Protein AF-A0A0A7E9S2-F1 (afdb_monomer_lite)

Radius of gyration: 18.05 Å; chains: 1; bounding box: 45×29×49 Å

Foldseek 3Di:
DLVVLVVVLLVVLVVVLVVVVVVVPPPDPDPVSVVVSVVVSCCQLVVLLVLLQVLLVVLLVVLQVPLPPQVCNLVSLVVSLVVQLVVSVVVVHRSSNSSVNNVVSNVVSCVVRHDPVSVVVNVVVVVVVVVVVVVVVVVVVD

Organism: NCBI:txid1137050

Secondary structure (DSSP, 8-state):
-HHHHHHHHHHHHHHHHHHHHHHT-TT---HHHHHHHHHHHHHHHHHHHHHHHHHHHHHHHHHHHTTT-TTTHHHHHHHHHHHHHHHHHHTTS-HHHHHHHHHHHHHHHHHHHS-HHHHHHHHHHHHHHHHHHHHHHHHHH-

Structure (mmCIF, N/CA/C/O backbone):
data_AF-A0A0A7E9S2-F1
#
_entry.id   AF-A0A0A7E9S2-F1
#
loop_
_atom_site.group_PDB
_atom_site.id
_atom_site.type_symbol
_atom_site.label_atom_id
_atom_site.label_alt_id
_atom_site.label_comp_id
_atom_site.label_asym_id
_atom_site.label_entity_id
_atom_site.label_seq_id
_atom_site.pdbx_PDB_ins_code
_atom_site.Cartn_x
_atom_site.Cartn_y
_atom_site.Cartn_z
_atom_site.occupancy
_atom_site.B_iso_or_equiv
_atom_site.auth_seq_id
_atom_site.auth_comp_id
_atom_site.auth_asym_id
_atom_site.auth_atom_id
_atom_site.pdbx_PDB_model_num
ATOM 1 N N . PHE A 1 1 ? -8.501 15.866 -1.627 1.00 57.19 1 PHE A N 1
ATOM 2 C CA . PHE A 1 1 ? -7.709 14.867 -0.878 1.00 57.19 1 PHE A CA 1
ATOM 3 C C . PHE A 1 1 ? -7.423 13.597 -1.675 1.00 57.19 1 PHE A C 1
ATOM 5 O O . PHE A 1 1 ? -6.299 13.131 -1.600 1.00 57.19 1 PHE A O 1
ATOM 12 N N . GLY A 1 2 ? -8.368 13.048 -2.455 1.00 66.94 2 GLY A N 1
ATOM 13 C CA . GLY A 1 2 ? -8.106 11.830 -3.245 1.00 66.94 2 GLY A CA 1
ATOM 14 C C . GLY A 1 2 ? -7.087 11.991 -4.384 1.00 66.94 2 GLY A C 1
ATOM 15 O O . GLY A 1 2 ? -6.310 11.078 -4.622 1.00 66.94 2 GLY A O 1
ATOM 16 N N . GLU A 1 3 ? -7.052 13.151 -5.047 1.00 76.62 3 GLU A N 1
ATOM 17 C CA . GLU A 1 3 ? -6.152 13.409 -6.184 1.00 76.62 3 GLU A CA 1
ATOM 18 C C . GLU A 1 3 ? -4.665 13.357 -5.801 1.00 76.62 3 GLU A C 1
ATOM 20 O O . GLU A 1 3 ? -3.912 12.626 -6.433 1.00 76.62 3 GLU A O 1
ATOM 25 N N . CYS A 1 4 ? -4.254 14.056 -4.734 1.00 79.62 4 CYS A N 1
ATOM 26 C CA . CYS A 1 4 ? -2.867 14.035 -4.252 1.00 79.62 4 CYS A CA 1
ATOM 27 C C . CYS A 1 4 ? -2.412 12.615 -3.888 1.00 79.62 4 CYS A C 1
ATOM 29 O O . CYS A 1 4 ? -1.353 12.177 -4.317 1.00 79.62 4 CYS A O 1
ATOM 31 N N . LEU A 1 5 ? -3.253 11.865 -3.167 1.00 79.19 5 LEU A N 1
ATOM 32 C CA . LEU A 1 5 ? -2.932 10.495 -2.767 1.00 79.19 5 LEU A CA 1
ATOM 33 C C . LEU A 1 5 ? -2.804 9.560 -3.983 1.00 79.19 5 LEU A C 1
ATOM 35 O O . LEU A 1 5 ? -1.921 8.708 -4.031 1.00 79.19 5 LEU A O 1
ATOM 39 N N . PHE A 1 6 ? -3.673 9.727 -4.984 1.00 80.12 6 PHE A N 1
ATOM 40 C CA . PHE A 1 6 ? -3.588 8.974 -6.233 1.00 80.12 6 PHE A CA 1
ATOM 41 C C . PHE A 1 6 ? -2.322 9.330 -7.025 1.00 80.12 6 PHE A C 1
ATOM 43 O O . PHE A 1 6 ? -1.652 8.436 -7.539 1.00 80.12 6 PHE A O 1
ATOM 50 N N . ASN A 1 7 ? -1.969 10.616 -7.081 1.00 88.12 7 ASN A N 1
ATOM 51 C CA . ASN A 1 7 ? -0.752 11.094 -7.728 1.00 88.12 7 ASN A CA 1
ATOM 52 C C . ASN A 1 7 ? 0.514 10.498 -7.094 1.00 88.12 7 ASN A C 1
ATOM 54 O O . ASN A 1 7 ? 1.407 10.061 -7.819 1.00 88.12 7 ASN A O 1
ATOM 58 N N . ASP A 1 8 ? 0.573 10.410 -5.765 1.00 86.62 8 ASP A N 1
ATOM 59 C CA . ASP A 1 8 ? 1.703 9.790 -5.065 1.00 86.62 8 ASP A CA 1
ATOM 60 C C . ASP A 1 8 ? 1.833 8.307 -5.438 1.00 86.62 8 ASP A C 1
ATOM 62 O O . ASP A 1 8 ? 2.916 7.837 -5.794 1.00 86.62 8 ASP A O 1
ATOM 66 N N . GLY A 1 9 ? 0.710 7.580 -5.467 1.00 82.12 9 GLY A N 1
ATOM 67 C CA . GLY A 1 9 ? 0.683 6.182 -5.900 1.00 82.12 9 GLY A CA 1
ATOM 68 C C . GLY A 1 9 ? 1.156 5.988 -7.344 1.00 82.12 9 GLY A C 1
ATOM 69 O O . GLY A 1 9 ? 1.924 5.068 -7.623 1.00 82.12 9 GLY A O 1
ATOM 70 N N . VAL A 1 10 ? 0.742 6.865 -8.262 1.00 86.38 10 VAL A N 1
ATOM 71 C CA . VAL A 1 10 ? 1.161 6.828 -9.673 1.00 86.38 10 VAL A CA 1
ATOM 72 C C . VAL A 1 10 ? 2.643 7.175 -9.839 1.00 86.38 10 VAL A C 1
ATOM 74 O O . VAL A 1 10 ? 3.339 6.527 -10.622 1.00 86.38 10 VAL A O 1
ATOM 77 N N . THR A 1 11 ? 3.143 8.150 -9.080 1.00 87.75 11 THR A N 1
ATOM 78 C CA . THR A 1 11 ? 4.544 8.589 -9.141 1.00 87.75 11 THR A CA 1
ATOM 79 C C . THR A 1 11 ? 5.496 7.464 -8.743 1.00 87.75 11 THR A C 1
ATOM 81 O O . THR A 1 11 ? 6.505 7.259 -9.415 1.00 87.75 11 THR A O 1
ATOM 84 N N . VAL A 1 12 ? 5.156 6.668 -7.723 1.00 84.12 12 VAL A N 1
ATOM 85 C CA . VAL A 1 12 ? 5.989 5.517 -7.336 1.00 84.12 12 VAL A CA 1
ATOM 86 C C . VAL A 1 12 ? 5.984 4.417 -8.403 1.00 84.12 12 VAL A C 1
ATOM 88 O O . VAL A 1 12 ? 7.022 3.815 -8.670 1.00 84.12 12 VAL A O 1
ATOM 91 N N . VAL A 1 13 ? 4.855 4.173 -9.077 1.00 85.31 13 VAL A N 1
ATOM 92 C CA . VAL A 1 13 ? 4.823 3.224 -10.209 1.00 85.31 13 VAL A CA 1
ATOM 93 C C . VAL A 1 13 ? 5.724 3.705 -11.340 1.00 85.31 13 VAL A C 1
ATOM 95 O O . VAL A 1 13 ? 6.480 2.916 -11.901 1.00 85.31 13 VAL A O 1
ATOM 98 N N . LEU A 1 14 ? 5.672 5.000 -11.653 1.00 85.81 14 LEU A N 1
ATOM 99 C CA . LEU A 1 14 ? 6.514 5.593 -12.682 1.00 85.81 14 LEU A CA 1
ATOM 100 C C . LEU A 1 14 ? 8.003 5.509 -12.310 1.00 85.81 14 LEU A C 1
ATOM 102 O O . LEU A 1 14 ? 8.824 5.175 -13.161 1.00 85.81 14 LEU A O 1
ATOM 106 N N . PHE A 1 15 ? 8.339 5.738 -11.037 1.00 86.12 15 PHE A N 1
ATOM 107 C CA . PHE A 1 15 ? 9.693 5.571 -10.515 1.00 86.12 15 PHE A CA 1
ATOM 108 C C . PHE A 1 15 ? 10.206 4.140 -10.716 1.00 86.12 15 PHE A C 1
ATOM 110 O O . PHE A 1 15 ? 11.275 3.964 -11.290 1.00 86.12 15 PHE A O 1
ATOM 117 N N . ASN A 1 16 ? 9.420 3.122 -10.353 1.00 81.75 16 ASN A N 1
ATOM 118 C CA . ASN A 1 16 ? 9.807 1.718 -10.542 1.00 81.75 16 ASN A CA 1
ATOM 119 C C . ASN A 1 16 ? 10.004 1.355 -12.024 1.00 81.75 16 ASN A C 1
ATOM 121 O O . ASN A 1 16 ? 10.893 0.579 -12.367 1.00 81.75 16 ASN A O 1
ATOM 125 N N . VAL A 1 17 ? 9.192 1.926 -12.921 1.00 82.38 17 VAL A N 1
ATOM 126 C CA . VAL A 1 17 ? 9.351 1.741 -14.373 1.00 82.38 17 VAL A CA 1
ATOM 127 C C . VAL A 1 17 ? 10.648 2.386 -14.869 1.00 82.38 17 VAL A C 1
ATOM 129 O O . VAL A 1 17 ? 11.367 1.775 -15.659 1.00 82.38 17 VAL A O 1
ATOM 132 N N . PHE A 1 18 ? 10.983 3.592 -14.401 1.00 82.56 18 PHE A N 1
ATOM 133 C CA . PHE A 1 18 ? 12.249 4.240 -14.747 1.00 82.56 18 PHE A CA 1
ATOM 134 C C . PHE A 1 18 ? 13.466 3.523 -14.165 1.00 82.56 18 PHE A C 1
ATOM 136 O O . PHE A 1 18 ? 14.461 3.378 -14.869 1.00 82.56 18 PHE A O 1
ATOM 143 N N . ASP A 1 19 ? 13.385 3.025 -12.936 1.00 81.75 19 ASP A N 1
ATOM 144 C CA . ASP A 1 19 ? 14.455 2.240 -12.318 1.00 81.75 19 ASP A CA 1
ATOM 145 C C . ASP A 1 19 ? 14.726 0.942 -13.100 1.00 81.75 19 ASP A C 1
ATOM 147 O O . ASP A 1 19 ? 15.876 0.599 -13.399 1.00 81.75 19 ASP A O 1
ATOM 151 N N . ALA A 1 20 ? 13.662 0.280 -13.570 1.00 77.75 20 ALA A N 1
ATOM 152 C CA . ALA A 1 20 ? 13.779 -0.857 -14.478 1.00 77.75 20 ALA A CA 1
ATOM 153 C C . ALA A 1 20 ? 14.451 -0.467 -15.808 1.00 77.75 20 ALA A C 1
ATOM 155 O O . ALA A 1 20 ? 15.319 -1.192 -16.291 1.00 77.75 20 ALA A O 1
ATOM 156 N N . PHE A 1 21 ? 14.112 0.692 -16.386 1.00 78.31 21 PHE A N 1
ATOM 157 C CA . PHE A 1 21 ? 14.767 1.188 -17.601 1.00 78.31 21 PHE A CA 1
ATOM 158 C C . PHE A 1 21 ? 16.255 1.496 -17.405 1.00 78.31 21 PHE A C 1
ATOM 160 O O . PHE A 1 21 ? 17.063 1.161 -18.271 1.00 78.31 21 PHE A O 1
ATOM 167 N N . VAL A 1 22 ? 16.630 2.104 -16.278 1.00 79.44 22 VAL A N 1
ATOM 168 C CA . VAL A 1 22 ? 18.033 2.385 -15.937 1.00 79.44 22 VAL A CA 1
ATOM 169 C C . VAL A 1 22 ? 18.813 1.080 -15.761 1.00 79.44 22 VAL A C 1
ATOM 171 O O . VAL A 1 22 ? 19.924 0.954 -16.280 1.00 79.44 22 VAL A O 1
ATOM 174 N N . SER A 1 23 ? 18.202 0.082 -15.119 1.00 74.06 23 SER A N 1
ATOM 175 C CA . SER A 1 23 ? 18.788 -1.247 -14.909 1.00 74.06 23 SER A CA 1
ATOM 176 C C . SER A 1 23 ? 19.043 -2.023 -16.209 1.00 74.06 23 SER A C 1
ATOM 178 O O . SER A 1 23 ? 19.954 -2.847 -16.257 1.00 74.06 23 SER A O 1
ATOM 180 N N . LEU A 1 24 ? 18.285 -1.755 -17.282 1.00 70.19 24 LEU A N 1
ATOM 181 C CA . LEU A 1 24 ? 18.496 -2.382 -18.594 1.00 70.19 24 LEU A CA 1
ATOM 182 C C . LEU A 1 24 ? 19.756 -1.878 -19.332 1.00 70.19 24 LEU A C 1
ATOM 184 O O . LEU A 1 24 ? 20.222 -2.551 -20.250 1.00 70.19 24 LEU A O 1
ATOM 188 N N . GLY A 1 25 ? 20.337 -0.741 -18.929 1.00 62.28 25 GLY A N 1
ATOM 189 C CA . GLY A 1 25 ? 21.552 -0.177 -19.526 1.00 62.28 25 GLY A CA 1
ATOM 190 C C . GLY A 1 25 ? 21.301 0.568 -20.848 1.00 62.28 25 GLY A C 1
ATOM 191 O O . GLY A 1 25 ? 20.769 0.030 -21.816 1.00 62.28 25 GLY A O 1
ATOM 192 N N . GLY A 1 26 ? 21.739 1.830 -20.919 1.00 58.78 26 GLY A N 1
ATOM 193 C CA . GLY A 1 26 ? 21.423 2.783 -22.000 1.00 58.78 26 GLY A CA 1
ATOM 194 C C . GLY A 1 26 ? 21.901 2.444 -23.424 1.00 58.78 26 GLY A C 1
ATOM 195 O O . GLY A 1 26 ? 21.689 3.244 -24.328 1.00 58.78 26 GLY A O 1
ATOM 196 N N . GLY A 1 27 ? 22.528 1.286 -23.653 1.00 56.66 27 GLY A N 1
ATOM 197 C CA . GLY A 1 27 ? 23.035 0.869 -24.967 1.00 56.66 27 GLY A CA 1
ATOM 198 C C . GLY A 1 27 ? 22.006 0.201 -25.892 1.00 56.66 27 GLY A C 1
ATOM 199 O O . GLY A 1 27 ? 22.303 0.016 -27.069 1.00 56.66 27 GLY A O 1
ATOM 200 N N . ALA A 1 28 ? 20.816 -0.161 -25.392 1.00 56.03 28 ALA A N 1
ATOM 201 C CA . ALA A 1 28 ? 19.813 -0.939 -26.136 1.00 56.03 28 ALA A CA 1
ATOM 202 C C . ALA A 1 28 ? 18.371 -0.406 -25.994 1.00 56.03 28 ALA A C 1
ATOM 204 O O . ALA A 1 28 ? 17.412 -1.169 -26.118 1.00 56.03 28 ALA A O 1
ATOM 205 N N . ILE A 1 29 ? 18.192 0.894 -25.728 1.00 60.28 29 ILE A N 1
ATOM 206 C CA . ILE A 1 29 ? 16.857 1.511 -25.675 1.00 60.28 29 ILE A CA 1
ATOM 207 C C . ILE A 1 29 ? 16.354 1.716 -27.111 1.00 60.28 29 ILE A C 1
ATOM 209 O O . ILE A 1 29 ? 16.482 2.786 -27.699 1.00 60.28 29 ILE A O 1
ATOM 213 N N . ASP A 1 30 ? 15.820 0.645 -27.692 1.00 69.44 30 ASP A N 1
ATOM 214 C CA . ASP A 1 30 ? 15.080 0.678 -28.951 1.00 69.44 30 ASP A CA 1
ATOM 215 C C . ASP A 1 30 ? 13.643 1.180 -28.710 1.00 69.44 30 ASP A C 1
ATOM 217 O O . ASP A 1 30 ? 13.110 1.086 -27.597 1.00 69.44 30 ASP A O 1
ATOM 221 N N . ALA A 1 31 ? 12.962 1.661 -29.755 1.00 73.94 31 ALA A N 1
ATOM 222 C CA . ALA A 1 31 ? 11.571 2.130 -29.661 1.00 73.94 31 ALA A CA 1
ATOM 223 C C . ALA A 1 31 ? 10.622 1.067 -29.063 1.00 73.94 31 ALA A C 1
ATOM 225 O O . ALA A 1 31 ? 9.613 1.393 -28.434 1.00 73.94 31 ALA A O 1
ATOM 226 N N . LYS A 1 32 ? 10.972 -0.217 -29.210 1.00 76.25 32 LYS A N 1
ATOM 227 C CA . LYS A 1 32 ? 10.254 -1.361 -28.633 1.00 76.25 32 LYS A CA 1
ATOM 228 C C . LYS A 1 32 ? 10.287 -1.400 -27.103 1.00 76.25 32 LYS A C 1
ATOM 230 O O . LYS A 1 32 ? 9.264 -1.717 -26.500 1.00 76.25 32 LYS A O 1
ATOM 235 N N . GLU A 1 33 ? 11.407 -1.054 -26.469 1.00 76.38 33 GLU A N 1
ATOM 236 C CA . GLU A 1 33 ? 11.514 -1.063 -25.002 1.00 76.38 33 GLU A CA 1
ATOM 237 C C . GLU A 1 33 ? 10.717 0.094 -24.387 1.00 76.38 33 GLU A C 1
ATOM 239 O O . GLU A 1 33 ? 10.049 -0.091 -23.370 1.00 76.38 33 GLU A O 1
ATOM 244 N N . ILE A 1 34 ? 10.671 1.253 -25.056 1.00 78.75 34 ILE A N 1
ATOM 245 C CA . ILE A 1 34 ? 9.825 2.386 -24.644 1.00 78.75 34 ILE A CA 1
ATOM 246 C C . ILE A 1 34 ? 8.348 1.972 -24.630 1.00 78.75 34 ILE A C 1
ATOM 248 O O . ILE A 1 34 ? 7.656 2.160 -23.628 1.00 78.75 34 ILE A O 1
ATOM 252 N N . VAL A 1 35 ? 7.863 1.353 -25.713 1.00 82.88 35 VAL A N 1
ATOM 253 C CA . VAL A 1 35 ? 6.476 0.863 -25.791 1.00 82.88 35 VAL A CA 1
ATOM 254 C C . VAL A 1 35 ? 6.203 -0.188 -24.713 1.00 82.88 35 VAL A C 1
ATOM 256 O O . VAL A 1 35 ? 5.166 -0.139 -24.054 1.00 82.88 35 VAL A O 1
ATOM 259 N N . LYS A 1 36 ? 7.142 -1.109 -24.479 1.00 81.06 36 LYS A N 1
ATOM 260 C CA . LYS A 1 36 ? 7.026 -2.135 -23.437 1.00 81.06 36 LYS A CA 1
ATOM 261 C C . LYS A 1 36 ? 6.933 -1.538 -22.034 1.00 81.06 36 LYS A C 1
ATOM 263 O O . LYS A 1 36 ? 6.122 -2.019 -21.248 1.00 81.06 36 LYS A O 1
ATOM 268 N N . GLY A 1 37 ? 7.690 -0.489 -21.711 1.00 81.12 37 GLY A N 1
ATOM 269 C CA . GLY A 1 37 ? 7.569 0.171 -20.408 1.00 81.12 37 GLY A CA 1
ATOM 270 C C . GLY A 1 37 ? 6.268 0.951 -20.242 1.00 81.12 37 GLY A C 1
ATOM 271 O 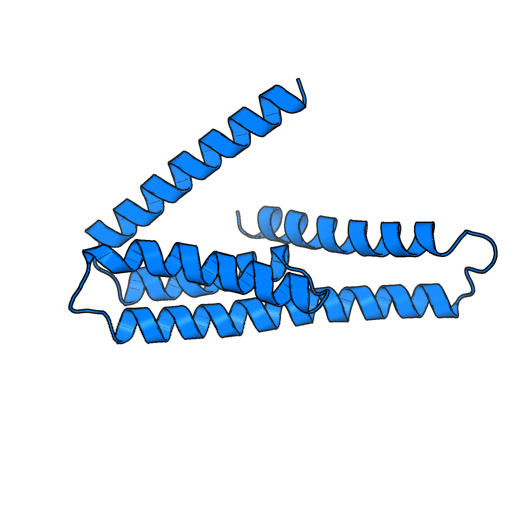O . GLY A 1 37 ? 5.682 0.901 -19.165 1.00 81.12 37 GLY A O 1
ATOM 272 N N . ILE A 1 38 ? 5.748 1.577 -21.307 1.00 84.75 38 ILE A N 1
ATOM 273 C CA . ILE A 1 38 ? 4.409 2.195 -21.281 1.00 84.75 38 ILE A CA 1
ATOM 274 C C . ILE A 1 38 ? 3.340 1.132 -21.002 1.00 84.75 38 ILE A C 1
ATOM 276 O O . ILE A 1 38 ? 2.477 1.324 -20.149 1.00 84.75 38 ILE A O 1
ATOM 280 N N . VAL A 1 39 ? 3.403 -0.015 -21.683 1.00 86.69 39 VAL A N 1
ATOM 281 C CA . VAL A 1 39 ? 2.468 -1.123 -21.440 1.00 86.69 39 VAL A CA 1
ATOM 282 C C . VAL A 1 39 ? 2.631 -1.670 -20.021 1.00 86.69 39 VAL A C 1
ATOM 284 O O . VAL A 1 39 ? 1.635 -1.842 -19.322 1.00 86.69 39 VAL A O 1
ATOM 287 N N . SER A 1 40 ? 3.869 -1.885 -19.568 1.00 85.44 40 SER A N 1
ATOM 288 C CA . SER A 1 40 ? 4.176 -2.354 -18.212 1.00 85.44 40 SER A CA 1
ATOM 289 C C . SER A 1 40 ? 3.594 -1.423 -17.149 1.00 85.44 40 SER A C 1
ATOM 291 O O . SER A 1 40 ? 2.945 -1.892 -16.221 1.00 85.44 40 SER A O 1
ATOM 293 N N . PHE A 1 41 ? 3.718 -0.105 -17.330 1.00 86.62 41 PHE A N 1
ATOM 294 C CA . PHE A 1 41 ? 3.124 0.886 -16.437 1.00 86.62 41 PHE A CA 1
ATOM 295 C C . PHE A 1 41 ? 1.614 0.670 -16.268 1.00 86.62 41 PHE A C 1
ATOM 297 O O . PHE A 1 41 ? 1.126 0.585 -15.141 1.00 86.62 41 PHE A O 1
ATOM 304 N N . PHE A 1 42 ? 0.872 0.515 -17.369 1.00 88.69 42 PHE A N 1
ATOM 305 C CA . PHE A 1 42 ? -0.570 0.270 -17.296 1.00 88.69 42 PHE A CA 1
ATOM 306 C C . PHE A 1 42 ? -0.898 -1.082 -16.659 1.00 88.69 42 PHE A C 1
ATOM 308 O O . PHE A 1 42 ? -1.813 -1.155 -15.844 1.00 88.69 42 PHE A O 1
ATOM 315 N N . VAL A 1 43 ? -0.151 -2.142 -16.980 1.00 89.19 43 VAL A N 1
ATOM 316 C CA . VAL A 1 43 ? -0.357 -3.478 -16.393 1.00 89.19 43 VAL A CA 1
ATOM 317 C C . VAL A 1 43 ? -0.123 -3.452 -14.881 1.00 89.19 43 VAL A C 1
ATOM 319 O O . VAL A 1 43 ? -0.959 -3.937 -14.123 1.00 89.19 43 VAL A O 1
ATOM 322 N N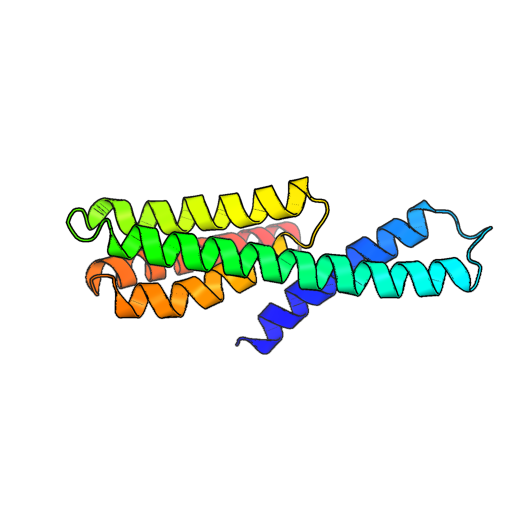 . VAL A 1 44 ? 0.975 -2.846 -14.431 1.00 88.88 44 VAL A N 1
ATOM 323 C CA . VAL A 1 44 ? 1.348 -2.734 -13.015 1.00 88.88 44 VAL A CA 1
ATOM 324 C C . VAL A 1 44 ? 0.356 -1.853 -12.256 1.00 88.88 44 VAL A C 1
ATOM 326 O O . VAL A 1 44 ? -0.047 -2.204 -11.142 1.00 88.88 44 VAL A O 1
ATOM 329 N N . ALA A 1 45 ? -0.080 -0.742 -12.860 1.00 88.75 45 ALA A N 1
ATOM 330 C CA . ALA A 1 45 ? -1.050 0.168 -12.266 1.00 88.75 45 ALA A CA 1
ATOM 331 C C . ALA A 1 45 ? -2.445 -0.466 -12.152 1.00 88.75 45 ALA A C 1
ATOM 333 O O . ALA A 1 45 ? -2.972 -0.589 -11.046 1.00 88.75 45 ALA A O 1
ATOM 334 N N . PHE A 1 46 ? -3.026 -0.928 -13.264 1.00 91.44 46 PHE A N 1
ATOM 335 C CA . PHE A 1 46 ? -4.355 -1.544 -13.263 1.00 91.44 46 PHE A CA 1
ATOM 336 C C . PHE A 1 46 ? -4.381 -2.878 -12.515 1.00 91.44 46 PHE A C 1
ATOM 338 O O . PHE A 1 46 ? -5.354 -3.160 -11.818 1.00 91.44 46 PHE A O 1
ATOM 345 N N . GLY A 1 47 ? -3.319 -3.681 -12.612 1.00 91.88 47 GLY A N 1
ATOM 346 C CA . GLY A 1 47 ? -3.191 -4.927 -11.863 1.00 91.88 47 GLY A CA 1
ATOM 347 C C . GLY A 1 47 ? -3.173 -4.682 -10.354 1.00 91.88 47 GLY A C 1
ATOM 348 O O . GLY A 1 47 ? -3.915 -5.337 -9.623 1.00 91.88 47 GLY A O 1
ATOM 349 N N . GLY A 1 48 ? -2.406 -3.686 -9.891 1.00 91.69 48 GLY A N 1
ATOM 350 C CA . GLY A 1 48 ? -2.413 -3.264 -8.488 1.00 91.69 48 GLY A CA 1
ATOM 351 C C . GLY A 1 48 ? -3.803 -2.813 -8.033 1.00 91.69 48 GLY A C 1
ATOM 352 O O . GLY A 1 48 ? -4.321 -3.313 -7.036 1.00 91.69 48 GLY A O 1
ATOM 353 N N . SER A 1 49 ? -4.459 -1.942 -8.806 1.00 91.94 49 SER A N 1
ATOM 354 C CA . SER A 1 49 ? -5.824 -1.479 -8.519 1.00 91.94 49 SER A CA 1
ATOM 355 C C . SER A 1 49 ? -6.850 -2.615 -8.448 1.00 91.94 49 SER A C 1
ATOM 357 O O . SER A 1 49 ? -7.717 -2.598 -7.573 1.00 91.94 49 SER A O 1
ATOM 359 N N . LEU A 1 50 ? -6.760 -3.609 -9.340 1.00 94.38 50 LEU A N 1
ATOM 360 C CA . LEU A 1 50 ? -7.675 -4.750 -9.369 1.00 94.38 50 LEU A CA 1
ATOM 361 C C . LEU A 1 50 ? -7.525 -5.620 -8.116 1.00 94.38 50 LEU A C 1
ATOM 363 O O . LEU A 1 50 ? -8.530 -5.994 -7.512 1.00 94.38 50 LEU A O 1
ATOM 367 N N . ILE A 1 51 ? -6.289 -5.895 -7.689 1.00 94.38 51 ILE A N 1
ATOM 368 C CA . ILE A 1 51 ? -6.027 -6.625 -6.440 1.00 94.38 51 ILE A CA 1
ATOM 369 C C . ILE A 1 51 ? -6.593 -5.856 -5.25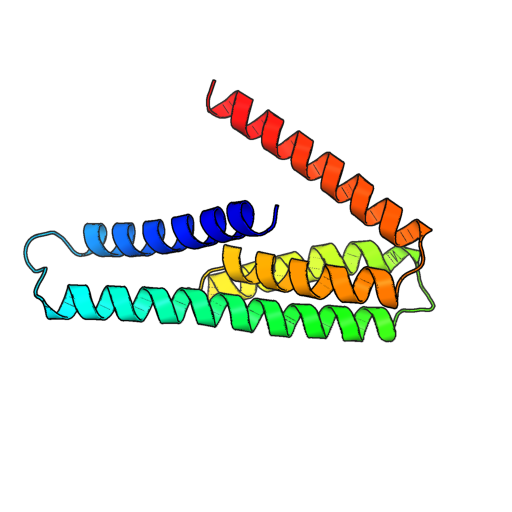1 1.00 94.38 51 ILE A C 1
ATOM 371 O O . ILE A 1 51 ? -7.334 -6.430 -4.452 1.00 94.38 51 ILE A O 1
ATOM 375 N N . GLY A 1 52 ? -6.325 -4.551 -5.181 1.00 92.31 52 GLY A N 1
ATOM 376 C CA . GLY A 1 52 ? -6.877 -3.681 -4.146 1.00 92.31 52 GLY A CA 1
ATOM 377 C C . GLY A 1 52 ? -8.400 -3.740 -4.069 1.00 92.31 52 GLY A C 1
ATOM 378 O O . GLY A 1 52 ? -8.975 -3.849 -2.987 1.00 92.31 52 GLY A O 1
ATOM 379 N N . PHE A 1 53 ? -9.069 -3.735 -5.222 1.00 93.06 53 PHE A N 1
ATOM 380 C CA . PHE A 1 53 ? -10.520 -3.864 -5.300 1.00 93.06 53 PHE A CA 1
ATOM 381 C C . PHE A 1 53 ? -11.022 -5.222 -4.785 1.00 93.06 53 PHE A C 1
ATOM 383 O O . PHE A 1 53 ? -11.964 -5.265 -3.993 1.00 93.06 53 PHE A O 1
ATOM 390 N N . VAL A 1 54 ? -10.378 -6.328 -5.178 1.00 93.69 54 VAL A N 1
ATOM 391 C CA . VAL A 1 54 ? -10.735 -7.679 -4.709 1.00 93.69 54 VAL A CA 1
ATOM 392 C C . VAL A 1 54 ? -10.591 -7.787 -3.191 1.00 93.69 54 VAL A C 1
ATOM 394 O O . VAL A 1 54 ? -11.520 -8.238 -2.522 1.00 93.69 54 VAL A O 1
ATOM 397 N N . PHE A 1 55 ? -9.479 -7.317 -2.623 1.00 92.38 55 PHE A N 1
ATOM 398 C CA . PHE A 1 55 ? -9.286 -7.314 -1.171 1.00 92.38 55 PHE A CA 1
ATOM 399 C C . PHE A 1 55 ? -10.267 -6.384 -0.452 1.00 92.38 55 PHE A C 1
ATOM 401 O O . PHE A 1 55 ? -10.795 -6.755 0.595 1.00 92.38 55 PHE A O 1
ATOM 408 N N . GLY A 1 56 ? -10.601 -5.230 -1.032 1.00 89.94 56 GLY A N 1
ATOM 409 C CA . GLY A 1 56 ? -11.641 -4.346 -0.505 1.00 89.94 56 GLY A CA 1
ATOM 410 C C . GLY A 1 56 ? -13.022 -5.014 -0.443 1.00 89.94 56 GLY A C 1
ATOM 411 O O . GLY A 1 56 ? -13.756 -4.833 0.530 1.00 89.94 56 GLY A O 1
ATOM 412 N N . LEU A 1 57 ? -13.370 -5.836 -1.440 1.00 89.50 57 LEU A N 1
ATOM 413 C CA . LEU A 1 57 ? -14.588 -6.654 -1.414 1.00 89.50 57 LEU A CA 1
ATOM 414 C C . LEU A 1 57 ? -14.519 -7.776 -0.370 1.00 89.50 57 LEU A C 1
ATOM 416 O O . LEU A 1 57 ? -15.518 -8.044 0.299 1.00 89.50 57 LEU A O 1
ATOM 420 N N . LEU A 1 58 ? -13.356 -8.410 -0.193 1.00 89.50 58 LEU A N 1
ATOM 421 C CA . LEU A 1 58 ? -13.156 -9.415 0.855 1.00 89.50 58 LEU A CA 1
ATOM 422 C C . LEU A 1 58 ? -13.331 -8.813 2.251 1.00 89.50 58 LEU A C 1
ATOM 424 O O . LEU A 1 58 ? -14.019 -9.406 3.080 1.00 89.50 58 LEU A O 1
ATOM 428 N N . VAL A 1 59 ? -12.784 -7.617 2.493 1.00 87.62 59 VAL A N 1
ATOM 429 C CA . VAL A 1 59 ? -13.008 -6.868 3.739 1.00 87.62 59 VAL A CA 1
ATOM 430 C C . VAL A 1 59 ? -14.499 -6.607 3.926 1.00 87.62 59 VAL A C 1
ATOM 432 O O . VAL A 1 59 ? -15.039 -6.924 4.979 1.00 87.62 59 VAL A O 1
ATOM 435 N N . ALA A 1 60 ? -15.194 -6.117 2.895 1.00 85.62 60 ALA A N 1
ATOM 436 C CA . ALA A 1 60 ? -16.631 -5.856 2.962 1.00 85.62 60 ALA A CA 1
ATOM 437 C C . ALA A 1 60 ? -17.449 -7.094 3.366 1.00 85.62 60 ALA A C 1
ATOM 439 O O . ALA A 1 60 ? -18.373 -7.001 4.180 1.00 85.62 60 ALA A O 1
ATOM 440 N N . LEU A 1 61 ? -17.102 -8.254 2.802 1.00 84.69 61 LEU A N 1
ATOM 441 C CA . LEU A 1 61 ? -17.753 -9.525 3.098 1.00 84.69 61 LEU A CA 1
ATOM 442 C C . LEU A 1 61 ? -17.438 -9.999 4.523 1.00 84.69 61 LEU A C 1
ATOM 444 O O . LEU A 1 61 ? -18.351 -10.381 5.254 1.00 84.69 61 LEU A O 1
ATOM 448 N N . LEU A 1 62 ? -16.178 -9.901 4.952 1.00 82.94 62 LEU A N 1
ATOM 449 C CA . LEU A 1 62 ? -15.748 -10.276 6.300 1.00 82.94 62 LEU A CA 1
ATOM 450 C C . LEU A 1 62 ? -16.376 -9.392 7.383 1.00 82.94 62 LEU A C 1
ATOM 452 O O . LEU A 1 62 ? -16.865 -9.923 8.383 1.00 82.94 62 LEU A O 1
ATOM 456 N N . THR A 1 63 ? -16.443 -8.074 7.171 1.00 78.19 63 THR A N 1
ATOM 457 C CA . THR A 1 63 ? -17.130 -7.144 8.082 1.00 78.19 63 THR A CA 1
ATOM 458 C C . THR A 1 63 ? -18.621 -7.470 8.177 1.00 78.19 63 THR A C 1
ATOM 460 O O . THR A 1 63 ? -19.197 -7.434 9.259 1.00 78.19 63 THR A O 1
ATOM 463 N N . ARG A 1 64 ? -19.263 -7.879 7.072 1.00 77.44 64 ARG A N 1
ATOM 464 C CA . ARG A 1 64 ? -20.671 -8.304 7.098 1.00 77.44 64 ARG A CA 1
ATOM 465 C C . ARG A 1 64 ? -20.882 -9.607 7.881 1.00 77.44 64 ARG A C 1
ATOM 467 O O . ARG A 1 64 ? -21.886 -9.726 8.580 1.00 77.44 64 ARG A O 1
ATOM 474 N N . CYS A 1 65 ? -19.964 -10.569 7.778 1.00 73.75 65 CYS A N 1
ATOM 475 C CA . CYS A 1 65 ? -20.041 -11.848 8.495 1.00 73.75 65 CYS A CA 1
ATOM 476 C C . CYS A 1 65 ? -19.708 -11.729 9.994 1.00 73.75 65 CYS A C 1
ATOM 478 O O . CYS A 1 65 ? -20.278 -12.461 10.800 1.00 73.75 65 CYS A O 1
ATOM 480 N N . THR A 1 66 ? -18.833 -10.796 10.384 1.00 70.31 66 THR A N 1
ATOM 481 C CA . THR A 1 66 ? -18.273 -10.692 11.752 1.00 70.31 66 THR A CA 1
ATOM 482 C C . THR A 1 66 ? -19.009 -9.675 12.633 1.00 70.31 66 THR A C 1
ATOM 484 O O . THR A 1 66 ? -18.517 -9.265 13.679 1.00 70.31 66 THR A O 1
ATOM 487 N N . LYS A 1 67 ? -20.244 -9.313 12.267 1.00 64.75 67 LYS A N 1
ATOM 488 C CA . LYS A 1 67 ? -21.039 -8.259 12.923 1.00 64.75 67 LYS A CA 1
ATOM 489 C C . LYS A 1 67 ? -21.265 -8.458 14.437 1.00 64.75 67 LYS A C 1
ATOM 491 O O . LYS A 1 67 ? -21.603 -7.511 15.138 1.00 64.75 67 LYS A O 1
ATOM 496 N N . ASN A 1 68 ? -21.095 -9.684 14.944 1.00 62.50 68 ASN A N 1
ATOM 497 C CA . ASN A 1 68 ? -21.262 -10.021 16.362 1.00 62.50 68 ASN A CA 1
ATOM 498 C C . ASN A 1 68 ? -20.015 -9.759 17.235 1.00 62.50 68 ASN A C 1
ATOM 500 O O . ASN A 1 68 ? -20.140 -9.797 18.455 1.00 62.50 68 ASN A O 1
ATOM 504 N N . ILE A 1 69 ? -18.826 -9.494 16.666 1.00 66.56 69 ILE A N 1
ATOM 505 C CA . ILE A 1 69 ? -17.579 -9.310 17.440 1.00 66.56 69 ILE A CA 1
ATOM 506 C C . ILE A 1 69 ? -16.883 -7.999 17.038 1.00 66.56 69 ILE A C 1
ATOM 508 O O . ILE A 1 69 ? -15.875 -7.986 16.333 1.00 66.56 69 ILE A O 1
ATOM 512 N N . GLN A 1 70 ? -17.418 -6.883 17.536 1.00 62.59 70 GLN A N 1
ATOM 513 C CA . GLN A 1 70 ? -17.020 -5.514 17.162 1.00 62.59 70 GLN A CA 1
ATOM 514 C C . GLN A 1 70 ? -15.573 -5.137 17.531 1.00 62.59 70 GLN A C 1
ATOM 516 O O . GLN A 1 70 ? -14.989 -4.234 16.940 1.00 62.59 70 GLN A O 1
ATOM 521 N N . ILE A 1 71 ? -14.961 -5.848 18.485 1.00 67.00 71 ILE A N 1
ATOM 522 C CA . ILE A 1 71 ? -13.602 -5.559 18.978 1.00 67.00 71 ILE A CA 1
ATOM 523 C C . ILE A 1 71 ? -12.523 -5.960 17.954 1.00 67.00 71 ILE A C 1
ATOM 525 O O . ILE A 1 71 ? -11.452 -5.362 17.919 1.00 67.00 71 ILE A O 1
ATOM 529 N N . ILE A 1 72 ? -12.790 -6.962 17.106 1.00 74.88 72 ILE A N 1
ATOM 530 C CA . ILE A 1 72 ? -11.789 -7.530 16.181 1.00 74.88 72 ILE A CA 1
ATOM 531 C C . ILE A 1 72 ? -11.867 -6.874 14.787 1.00 74.88 72 ILE A C 1
ATOM 533 O O . ILE A 1 72 ? -10.909 -6.922 14.014 1.00 74.88 72 ILE A O 1
ATOM 537 N N . GLU A 1 73 ? -12.974 -6.194 14.473 1.00 73.75 73 GLU A N 1
ATOM 538 C CA . GLU A 1 73 ? -13.208 -5.527 13.183 1.00 73.75 73 GLU A CA 1
ATOM 539 C C . GLU A 1 73 ? -12.080 -4.562 12.751 1.00 73.75 73 GLU A C 1
ATOM 541 O O . GLU A 1 73 ? -11.655 -4.655 11.595 1.00 73.75 73 GLU A O 1
ATOM 546 N N . PRO A 1 74 ? -11.520 -3.695 13.629 1.00 77.62 74 PRO A N 1
ATOM 547 C CA . PRO A 1 74 ? -10.411 -2.809 13.266 1.00 77.62 74 PRO A CA 1
ATOM 548 C C . PRO A 1 74 ? -9.170 -3.588 12.825 1.00 77.62 74 PRO A C 1
ATOM 550 O O . PRO A 1 74 ? -8.535 -3.244 11.831 1.00 77.62 74 PRO A O 1
ATOM 553 N N . GLY A 1 75 ? -8.842 -4.666 13.545 1.00 83.25 75 GLY A N 1
ATOM 554 C CA . GLY A 1 75 ? -7.662 -5.487 13.282 1.00 83.25 75 GLY A CA 1
ATOM 555 C C . GLY A 1 75 ? -7.702 -6.134 11.900 1.00 83.25 75 GLY A C 1
ATOM 556 O O . GLY A 1 75 ? -6.707 -6.104 11.178 1.00 83.25 75 GLY A O 1
ATOM 557 N N . PHE A 1 76 ? -8.866 -6.643 11.485 1.00 83.81 76 PHE A N 1
ATOM 558 C CA . PHE A 1 76 ? -9.029 -7.230 10.153 1.00 83.81 76 PHE A CA 1
ATOM 559 C C . PHE A 1 76 ? -8.798 -6.225 9.025 1.00 83.81 76 PHE A C 1
ATOM 561 O O . PHE A 1 76 ? -8.215 -6.598 8.011 1.00 83.81 76 PHE A O 1
ATOM 568 N N . ILE A 1 77 ? -9.198 -4.963 9.198 1.00 85.38 77 ILE A N 1
ATOM 569 C CA . ILE A 1 77 ? -8.979 -3.916 8.189 1.00 85.38 77 ILE A CA 1
ATOM 570 C C . ILE A 1 77 ? -7.479 -3.680 7.982 1.00 85.38 77 ILE A C 1
ATOM 572 O O . ILE A 1 77 ? -7.021 -3.630 6.841 1.00 85.38 77 ILE A O 1
ATOM 576 N N . PHE A 1 78 ? -6.702 -3.599 9.066 1.00 88.31 78 PHE A N 1
ATOM 577 C CA . PHE A 1 78 ? -5.247 -3.436 8.980 1.00 88.31 78 PHE A CA 1
ATOM 578 C C . PHE A 1 78 ? -4.566 -4.661 8.363 1.00 88.31 78 PHE A C 1
ATOM 580 O O . PHE A 1 78 ? -3.754 -4.517 7.450 1.00 88.31 78 PHE A O 1
ATOM 587 N N . VAL A 1 79 ? -4.923 -5.867 8.815 1.00 90.56 79 VAL A N 1
ATOM 588 C CA . VAL A 1 79 ? -4.317 -7.114 8.323 1.00 90.56 79 VAL A CA 1
ATOM 589 C C . VAL A 1 79 ? -4.639 -7.340 6.847 1.00 90.56 79 VAL A C 1
ATOM 591 O O . VAL A 1 79 ? -3.737 -7.627 6.066 1.00 90.56 79 VAL A O 1
ATOM 594 N N . LEU A 1 80 ? -5.896 -7.175 6.428 1.00 89.75 80 LEU A N 1
ATOM 595 C CA . LEU A 1 80 ? -6.292 -7.358 5.028 1.00 89.75 80 LEU A CA 1
ATOM 596 C C . LEU A 1 80 ? -5.767 -6.244 4.123 1.00 89.75 80 LEU A C 1
ATOM 598 O O . LEU A 1 80 ? -5.393 -6.519 2.985 1.00 89.75 80 LEU A O 1
ATOM 602 N N . GLY A 1 81 ? -5.682 -5.009 4.626 1.00 91.31 81 GLY A N 1
ATOM 603 C CA . GLY A 1 81 ? -5.006 -3.917 3.928 1.00 91.31 81 GLY A CA 1
ATOM 604 C C . GLY A 1 81 ? -3.538 -4.250 3.650 1.00 91.31 81 GLY A C 1
ATOM 605 O O . GLY A 1 81 ? -3.072 -4.100 2.521 1.00 91.31 81 GLY A O 1
ATOM 606 N N . TYR A 1 82 ? -2.834 -4.794 4.645 1.00 92.50 82 TYR A N 1
ATOM 607 C CA . TYR A 1 82 ? -1.445 -5.224 4.494 1.00 92.50 82 TYR A CA 1
ATOM 608 C C . TYR A 1 82 ? -1.294 -6.466 3.598 1.00 92.50 82 TYR A C 1
ATOM 610 O O . TYR A 1 82 ? -0.387 -6.528 2.774 1.00 92.50 82 TYR A O 1
ATOM 618 N N . LEU A 1 83 ? -2.215 -7.431 3.669 1.00 92.88 83 LEU A N 1
ATOM 619 C CA . LEU A 1 83 ? -2.226 -8.580 2.756 1.00 92.88 83 LEU A CA 1
ATOM 620 C C . LEU A 1 83 ? -2.453 -8.162 1.297 1.00 92.88 83 LEU A C 1
ATOM 622 O O . LEU A 1 83 ? -1.829 -8.733 0.403 1.00 92.88 83 LEU A O 1
ATOM 626 N N . SER A 1 84 ? -3.291 -7.152 1.047 1.00 94.38 84 SER A N 1
ATOM 627 C CA . SER A 1 84 ? -3.479 -6.568 -0.290 1.00 94.38 84 SER A CA 1
ATOM 628 C C . SER A 1 84 ? -2.177 -5.983 -0.837 1.00 94.38 84 SER A C 1
ATOM 630 O O . SER A 1 84 ? -1.869 -6.150 -2.020 1.00 94.38 84 SER A O 1
ATOM 632 N N . TYR A 1 85 ? -1.407 -5.316 0.027 1.00 93.69 85 TYR A N 1
ATOM 633 C CA . TYR A 1 85 ? -0.087 -4.784 -0.303 1.00 93.69 85 TYR A CA 1
ATOM 634 C C . TYR A 1 85 ? 0.890 -5.918 -0.646 1.00 93.69 85 TYR A C 1
ATOM 636 O O . TYR A 1 85 ? 1.407 -5.952 -1.761 1.00 93.69 85 TYR A O 1
ATOM 644 N N . LEU A 1 86 ? 1.057 -6.895 0.254 1.00 94.00 86 LEU A N 1
ATOM 645 C CA . LEU A 1 86 ? 1.973 -8.024 0.056 1.00 94.00 86 LEU A CA 1
ATOM 646 C C 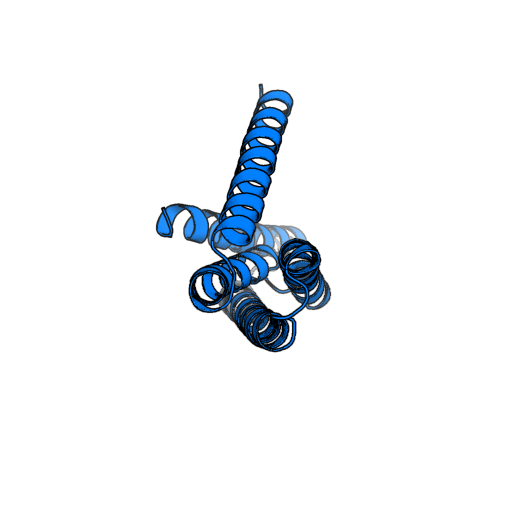. LEU A 1 86 ? 1.631 -8.838 -1.194 1.00 94.00 86 LEU A C 1
ATOM 648 O O . LEU A 1 86 ? 2.515 -9.221 -1.948 1.00 94.00 86 LEU A O 1
ATOM 652 N N . THR A 1 87 ? 0.346 -9.092 -1.445 1.00 93.25 87 THR A N 1
ATOM 653 C CA . THR A 1 87 ? -0.084 -9.870 -2.616 1.00 93.25 87 THR A CA 1
ATOM 654 C C . THR A 1 87 ? 0.264 -9.150 -3.918 1.00 93.25 87 THR A C 1
ATOM 656 O O . THR A 1 87 ? 0.718 -9.782 -4.871 1.00 93.25 87 THR A O 1
ATOM 659 N N . ALA A 1 88 ? 0.081 -7.829 -3.966 1.00 92.81 88 ALA A N 1
ATOM 660 C CA . ALA A 1 88 ? 0.463 -7.036 -5.129 1.00 92.81 88 ALA A CA 1
ATOM 661 C C . ALA A 1 88 ? 1.989 -6.976 -5.306 1.00 92.81 88 ALA A C 1
ATOM 663 O O . ALA A 1 88 ? 2.463 -7.079 -6.434 1.00 92.81 88 ALA A O 1
ATOM 664 N N . GLU A 1 89 ? 2.752 -6.901 -4.215 1.00 90.25 89 GLU A N 1
ATOM 665 C CA . GLU A 1 89 ? 4.217 -6.954 -4.245 1.00 90.25 89 GLU A CA 1
ATOM 666 C C . GLU A 1 89 ? 4.739 -8.309 -4.756 1.00 90.25 89 GLU A C 1
ATOM 668 O O . GLU A 1 89 ? 5.570 -8.346 -5.661 1.00 90.25 89 GLU A O 1
ATOM 673 N N . MET A 1 90 ? 4.183 -9.431 -4.277 1.00 90.75 90 MET A N 1
ATOM 674 C CA . MET A 1 90 ? 4.535 -10.783 -4.748 1.00 90.75 90 MET A CA 1
ATOM 675 C C . MET A 1 90 ? 4.254 -10.984 -6.243 1.00 90.75 90 MET A C 1
ATOM 677 O O . MET A 1 90 ? 4.954 -11.739 -6.915 1.00 90.75 90 MET A O 1
ATOM 681 N N . LEU A 1 91 ? 3.237 -10.305 -6.774 1.00 87.62 91 LEU A N 1
ATOM 682 C CA . LEU A 1 91 ? 2.884 -10.342 -8.193 1.00 87.62 91 LEU A CA 1
ATOM 683 C C . LEU A 1 91 ? 3.648 -9.305 -9.031 1.00 87.62 91 LEU A C 1
ATOM 685 O O . LEU A 1 91 ? 3.378 -9.184 -10.224 1.00 87.62 91 LEU A O 1
ATOM 689 N N . SER A 1 92 ? 4.604 -8.577 -8.438 1.00 86.19 92 SER A N 1
ATOM 690 C CA . SER A 1 92 ? 5.349 -7.486 -9.090 1.00 86.19 92 SER A CA 1
ATOM 691 C C . SER A 1 92 ? 4.432 -6.397 -9.676 1.00 86.19 92 SER A C 1
ATOM 693 O O . SER A 1 92 ? 4.727 -5.793 -10.707 1.00 86.19 92 SER A O 1
ATOM 695 N N . LEU A 1 93 ? 3.288 -6.162 -9.029 1.00 88.50 93 LEU A N 1
ATOM 696 C CA . LEU A 1 93 ? 2.307 -5.131 -9.370 1.00 88.50 93 LEU A CA 1
ATOM 697 C C . LEU A 1 93 ? 2.435 -3.935 -8.414 1.00 88.50 93 LEU A C 1
ATOM 699 O O . LEU A 1 93 ? 3.209 -3.954 -7.459 1.00 88.50 93 LEU A O 1
ATOM 703 N N . SER A 1 94 ? 1.658 -2.870 -8.644 1.00 90.62 94 SER A N 1
ATOM 704 C CA . SER A 1 94 ? 1.699 -1.698 -7.765 1.00 90.62 94 SER A CA 1
ATOM 705 C C . SER A 1 94 ? 1.077 -1.995 -6.398 1.00 90.62 94 SER A C 1
ATOM 707 O O . SER A 1 94 ? -0.142 -1.923 -6.216 1.00 90.62 94 SER A O 1
ATOM 709 N N . ALA A 1 95 ? 1.930 -2.297 -5.419 1.00 91.00 95 ALA A N 1
ATOM 710 C CA . ALA A 1 95 ? 1.525 -2.547 -4.039 1.00 91.00 95 ALA A CA 1
ATOM 711 C C . ALA A 1 95 ? 0.881 -1.314 -3.384 1.00 91.00 95 ALA A C 1
ATOM 713 O O . ALA A 1 95 ? -0.114 -1.434 -2.665 1.00 91.00 95 ALA A O 1
ATOM 714 N N . ILE A 1 96 ? 1.381 -0.119 -3.712 1.00 91.38 96 ILE A N 1
ATOM 715 C CA . ILE A 1 96 ? 0.846 1.150 -3.206 1.00 91.38 96 ILE A CA 1
ATOM 716 C C . ILE A 1 96 ? -0.548 1.411 -3.772 1.00 91.38 96 ILE A C 1
ATOM 718 O O . ILE A 1 96 ? -1.456 1.710 -3.004 1.00 91.38 96 ILE A O 1
ATOM 722 N N . LEU A 1 97 ? -0.763 1.242 -5.084 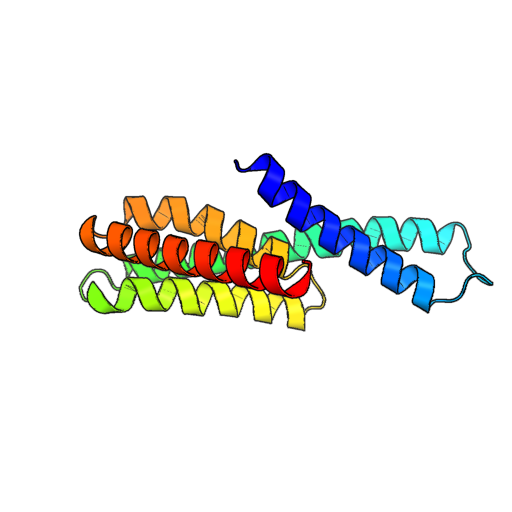1.00 91.44 97 LEU A N 1
ATOM 723 C CA . LEU A 1 97 ? -2.104 1.395 -5.662 1.00 91.44 97 LEU A CA 1
ATOM 724 C C . LEU A 1 97 ? -3.064 0.313 -5.149 1.00 91.44 97 LEU A C 1
ATOM 726 O O . LEU A 1 97 ? -4.230 0.613 -4.904 1.00 91.44 97 LEU A O 1
ATOM 730 N N . SER A 1 98 ? -2.584 -0.910 -4.912 1.00 93.31 98 SER A N 1
ATOM 731 C CA . SER A 1 98 ? -3.379 -1.983 -4.302 1.00 93.31 98 SER A CA 1
ATOM 732 C C . SER A 1 98 ? -3.929 -1.585 -2.929 1.00 93.31 98 SER A C 1
ATOM 734 O O . SER A 1 98 ? -5.146 -1.593 -2.726 1.00 93.31 98 SER A O 1
ATOM 736 N N . ILE A 1 99 ? -3.076 -1.147 -1.996 1.00 92.25 99 ILE A N 1
ATOM 737 C CA . ILE A 1 99 ? -3.543 -0.737 -0.662 1.00 92.25 99 ILE A CA 1
ATOM 738 C C . ILE A 1 99 ? -4.421 0.527 -0.710 1.00 92.25 99 ILE A C 1
ATOM 740 O O . ILE A 1 99 ? -5.382 0.632 0.051 1.00 92.25 99 ILE A O 1
ATOM 744 N N . LEU A 1 100 ? -4.167 1.441 -1.652 1.00 91.12 100 LEU A N 1
ATOM 745 C CA . LEU A 1 100 ? -4.979 2.640 -1.900 1.00 91.12 100 LEU A CA 1
ATOM 746 C C . LEU A 1 100 ? -6.413 2.287 -2.311 1.00 91.12 100 LEU A C 1
ATOM 748 O O . LEU A 1 100 ? -7.375 2.758 -1.704 1.00 91.12 100 LEU A O 1
ATOM 752 N N . PHE A 1 101 ? -6.565 1.432 -3.326 1.00 90.75 101 PHE A N 1
ATOM 753 C CA . PHE A 1 101 ? -7.876 0.989 -3.803 1.00 90.75 101 PHE A CA 1
ATOM 754 C C . PHE A 1 101 ? -8.601 0.125 -2.772 1.00 90.75 101 PHE A C 1
ATOM 756 O O . PHE A 1 101 ? -9.814 0.284 -2.603 1.00 90.75 101 PHE A O 1
ATOM 763 N N . CYS A 1 102 ? -7.868 -0.714 -2.035 1.00 91.94 102 CYS A N 1
ATOM 764 C CA . CYS A 1 102 ? -8.405 -1.443 -0.890 1.00 91.94 102 CYS A CA 1
ATOM 765 C C . CYS A 1 102 ? -8.966 -0.467 0.156 1.00 91.94 102 CYS A C 1
ATOM 767 O O . CYS A 1 102 ? -10.146 -0.545 0.492 1.00 91.94 102 CYS A O 1
ATOM 769 N N . GLY A 1 103 ? -8.184 0.530 0.585 1.00 89.62 103 GLY A N 1
ATOM 770 C CA . GLY A 1 103 ? -8.608 1.558 1.540 1.00 89.62 103 GLY A CA 1
ATOM 771 C C . GLY A 1 103 ? -9.819 2.374 1.073 1.00 89.62 103 GLY A C 1
ATOM 772 O O . GLY A 1 103 ? -10.760 2.572 1.844 1.00 89.62 103 GLY A O 1
ATOM 773 N N . MET A 1 104 ? -9.851 2.783 -0.201 1.00 88.25 104 MET A N 1
ATOM 774 C CA . MET A 1 104 ? -10.996 3.488 -0.796 1.00 88.25 104 MET A CA 1
ATOM 775 C C . MET A 1 104 ? -12.277 2.643 -0.770 1.00 88.25 104 MET A C 1
ATOM 777 O O . MET A 1 104 ? -13.352 3.156 -0.450 1.00 88.25 104 MET A O 1
ATOM 781 N N . CYS A 1 105 ? -12.179 1.348 -1.082 1.00 87.50 105 CYS A N 1
ATOM 782 C CA . CYS A 1 105 ? -13.315 0.432 -0.992 1.00 87.50 105 CYS A CA 1
ATOM 783 C C . CYS A 1 105 ? -13.752 0.257 0.465 1.00 87.50 105 CYS A C 1
ATOM 785 O O . CYS A 1 105 ? -14.928 0.442 0.786 1.00 87.50 105 CYS A O 1
ATOM 787 N N . CYS A 1 106 ? -12.799 -0.021 1.356 1.00 85.38 106 CYS A N 1
ATOM 788 C CA . CYS A 1 106 ? -13.027 -0.183 2.787 1.00 85.38 106 CYS A CA 1
ATOM 789 C C . CYS A 1 106 ? -13.743 1.027 3.388 1.00 85.38 106 CYS A C 1
ATOM 791 O O . CYS A 1 106 ? -14.682 0.843 4.151 1.00 85.38 106 CYS A O 1
ATOM 793 N N . GLN A 1 107 ? -13.401 2.258 3.000 1.00 83.94 107 GLN A N 1
ATOM 794 C CA . GLN A 1 107 ? -14.050 3.461 3.528 1.00 83.94 107 GLN A CA 1
ATOM 795 C C . GLN A 1 107 ? -15.570 3.492 3.286 1.00 83.94 107 GLN A C 1
ATOM 797 O O . GLN A 1 107 ? -16.319 3.953 4.150 1.00 83.94 107 GLN A O 1
ATOM 802 N N . LYS A 1 108 ? -16.055 2.981 2.146 1.00 78.75 108 LYS A N 1
ATOM 803 C CA . LYS A 1 108 ? -17.503 2.859 1.900 1.00 78.75 108 LYS A CA 1
ATOM 804 C C . LYS A 1 108 ? -18.144 1.778 2.769 1.00 78.75 108 LYS A C 1
ATOM 806 O O . LYS A 1 108 ? -19.232 1.993 3.293 1.00 78.75 108 LYS A O 1
ATOM 811 N N . TYR A 1 109 ? -17.483 0.634 2.927 1.00 75.94 109 TYR A N 1
ATOM 812 C CA . TYR A 1 109 ? -18.047 -0.516 3.640 1.00 75.94 109 TYR A CA 1
ATOM 813 C C . TYR A 1 109 ? -17.960 -0.396 5.166 1.00 75.94 109 TYR A C 1
ATOM 815 O O . TYR A 1 109 ? -18.888 -0.816 5.850 1.00 75.94 109 TYR A O 1
ATOM 823 N N . ILE A 1 110 ? -16.903 0.223 5.694 1.00 74.62 110 ILE A N 1
ATOM 824 C CA . ILE A 1 110 ? -16.713 0.500 7.125 1.00 74.62 110 ILE A CA 1
ATOM 825 C C . ILE A 1 110 ? -17.836 1.406 7.639 1.00 74.62 110 ILE A C 1
ATOM 827 O O . ILE A 1 110 ? -18.471 1.082 8.634 1.00 74.62 110 ILE A O 1
ATOM 831 N N . ASN A 1 111 ? -18.163 2.480 6.913 1.00 73.12 111 ASN A N 1
ATOM 832 C CA . ASN A 1 111 ? -19.257 3.377 7.301 1.00 73.12 111 ASN A CA 1
ATOM 833 C C . ASN A 1 111 ? -20.651 2.729 7.185 1.00 73.12 111 ASN A C 1
ATOM 835 O O . ASN A 1 111 ? -21.583 3.179 7.840 1.00 73.12 111 ASN A O 1
ATOM 839 N N . ALA A 1 112 ? -20.815 1.706 6.339 1.00 74.81 112 ALA A N 1
ATOM 840 C CA . ALA A 1 112 ? -22.110 1.061 6.111 1.00 74.81 112 ALA A CA 1
ATOM 841 C C . ALA A 1 112 ? -22.370 -0.144 7.033 1.00 74.81 112 ALA A C 1
ATOM 843 O O . ALA A 1 112 ? -23.518 -0.407 7.388 1.00 74.81 112 ALA A O 1
ATOM 844 N N . ASN A 1 113 ? -21.328 -0.902 7.388 1.00 72.00 113 ASN A N 1
ATOM 845 C CA . ASN A 1 113 ? -21.466 -2.184 8.085 1.00 72.00 113 ASN A CA 1
ATOM 846 C C . ASN A 1 113 ? -21.023 -2.155 9.557 1.00 72.00 113 ASN A C 1
ATOM 848 O O . ASN A 1 113 ? -21.436 -3.041 10.306 1.00 72.00 113 ASN A O 1
ATOM 852 N N . MET A 1 114 ? -20.203 -1.181 9.962 1.00 72.06 114 MET A N 1
ATOM 853 C CA . MET A 1 114 ? -19.500 -1.155 11.250 1.00 72.06 114 MET A CA 1
ATOM 854 C C . MET A 1 114 ? -20.149 -0.162 12.231 1.00 72.06 114 MET A C 1
ATOM 856 O O . MET A 1 114 ? -20.778 0.809 11.814 1.00 72.06 114 MET A O 1
ATOM 860 N N . ALA A 1 115 ? -20.016 -0.401 13.540 1.00 75.31 115 ALA A N 1
ATOM 861 C CA . ALA A 1 115 ? -20.529 0.513 14.567 1.00 75.31 115 ALA A CA 1
ATOM 862 C C . ALA A 1 115 ? -19.704 1.812 14.630 1.00 75.31 115 ALA A C 1
ATOM 864 O O . ALA A 1 115 ? -18.484 1.768 14.468 1.00 75.31 115 ALA A O 1
ATOM 865 N N . GLU A 1 116 ? -20.343 2.953 14.919 1.00 78.75 116 GLU A N 1
ATOM 866 C CA . GLU A 1 116 ? -19.682 4.273 14.945 1.00 78.75 116 GLU A CA 1
ATOM 867 C C . GLU A 1 116 ? -18.449 4.305 15.863 1.00 78.75 116 GLU A C 1
ATOM 869 O O . GLU A 1 116 ? -17.401 4.811 15.468 1.00 78.75 116 GLU A O 1
ATOM 874 N N . THR A 1 117 ? -18.518 3.660 17.030 1.00 78.81 117 THR A N 1
ATOM 875 C CA . THR A 1 117 ? -17.398 3.546 17.982 1.00 78.81 117 THR A CA 1
ATOM 876 C C . THR A 1 117 ? -16.182 2.818 17.394 1.00 78.81 117 THR A C 1
ATOM 878 O O . THR A 1 117 ? -15.033 3.221 17.604 1.00 78.81 117 THR A O 1
ATOM 881 N N . SER A 1 118 ? -16.406 1.758 16.614 1.00 79.69 118 SER A N 1
ATOM 882 C CA . SER A 1 118 ? -15.331 1.028 15.941 1.00 79.69 118 SER A CA 1
ATOM 883 C C . SER A 1 118 ? -14.747 1.838 14.775 1.00 79.69 118 SER A C 1
ATOM 885 O O . SER A 1 118 ? -13.531 1.825 14.570 1.00 79.69 118 SER A O 1
ATOM 887 N N . VAL A 1 119 ? -15.580 2.585 14.036 1.00 83.25 119 VAL A N 1
ATOM 888 C CA . VAL A 1 119 ? -15.124 3.498 12.968 1.00 83.25 119 VAL A CA 1
ATOM 889 C C . VAL A 1 119 ? -14.243 4.610 13.536 1.00 83.25 119 VAL A C 1
ATOM 891 O O . VAL A 1 119 ? -13.178 4.898 12.983 1.00 83.25 119 VAL A O 1
ATOM 894 N N . GLU A 1 120 ? -14.645 5.210 14.656 1.00 85.38 120 GLU A N 1
ATOM 895 C CA . GLU A 1 120 ? -13.842 6.210 15.360 1.00 85.38 120 GLU A CA 1
ATOM 896 C C . GLU A 1 120 ? -12.495 5.632 15.792 1.00 85.38 120 GLU A C 1
ATOM 898 O O . GLU A 1 120 ? -11.460 6.248 15.540 1.00 85.38 120 GLU A O 1
ATOM 903 N N . THR A 1 121 ? -12.483 4.418 16.346 1.00 86.19 121 THR A N 1
ATOM 904 C CA . THR A 1 121 ? -11.247 3.730 16.749 1.00 86.19 121 THR A CA 1
ATOM 905 C C . THR A 1 121 ? -10.284 3.553 15.571 1.00 86.19 121 THR A C 1
ATOM 907 O O . THR A 1 121 ? -9.110 3.915 15.676 1.00 86.19 121 THR A O 1
ATOM 910 N N . VAL A 1 122 ? -10.772 3.072 14.420 1.00 86.25 122 VAL A N 1
ATOM 911 C CA . VAL A 1 122 ? -9.959 2.952 13.193 1.00 86.25 122 VAL A CA 1
ATOM 912 C C . VAL A 1 122 ? -9.439 4.322 12.753 1.00 86.25 122 VAL A C 1
ATOM 914 O O . VAL A 1 122 ? -8.263 4.461 12.419 1.00 86.25 122 VAL A O 1
ATOM 917 N N . ARG A 1 123 ? -10.283 5.359 12.782 1.00 87.31 123 ARG A N 1
ATOM 918 C CA . ARG A 1 123 ? -9.909 6.715 12.359 1.00 87.31 123 ARG A CA 1
ATOM 919 C C . ARG A 1 123 ? -8.837 7.331 13.256 1.00 87.31 123 ARG A C 1
ATOM 921 O O . ARG A 1 123 ? -7.892 7.927 12.738 1.00 87.31 123 ARG A O 1
ATOM 928 N N . TYR A 1 124 ? -8.966 7.191 14.573 1.00 89.38 124 TYR A N 1
ATOM 929 C CA . TYR A 1 124 ? -7.962 7.661 15.525 1.00 89.38 124 TYR A CA 1
ATOM 930 C C . TYR A 1 124 ? -6.646 6.904 15.358 1.00 89.38 124 TYR A C 1
ATOM 932 O O . TYR A 1 124 ? -5.602 7.548 15.262 1.00 89.38 124 TYR A O 1
ATOM 940 N N . ALA A 1 125 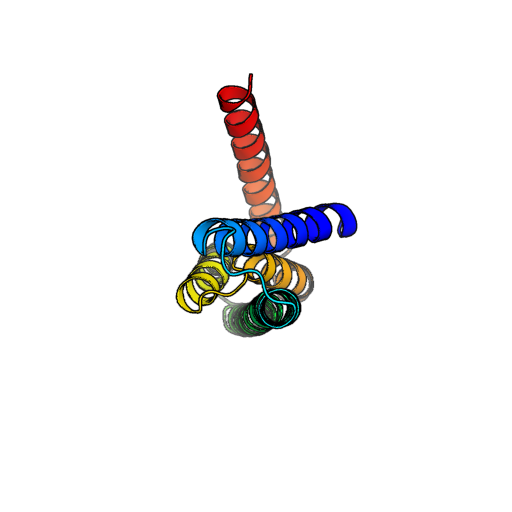? -6.688 5.575 15.228 1.00 89.75 125 ALA A N 1
ATOM 941 C CA . ALA A 1 125 ? -5.496 4.770 14.976 1.00 89.75 125 ALA A CA 1
ATOM 942 C C . ALA A 1 125 ? -4.776 5.210 13.689 1.00 89.75 125 ALA A C 1
ATOM 944 O O . ALA A 1 125 ? -3.586 5.515 13.724 1.00 89.75 125 ALA A O 1
ATOM 945 N N . MET A 1 126 ? -5.503 5.352 12.574 1.00 89.44 126 MET A N 1
ATOM 946 C CA . MET A 1 126 ? -4.945 5.835 11.303 1.00 89.44 126 MET A CA 1
ATOM 947 C C . MET A 1 126 ? -4.332 7.234 11.431 1.00 89.44 126 MET A C 1
ATOM 949 O O . MET A 1 126 ? -3.271 7.490 10.869 1.00 89.44 126 MET A O 1
ATOM 953 N N . LYS A 1 127 ? -4.962 8.140 12.192 1.00 90.62 127 LYS A N 1
ATOM 954 C CA . LYS A 1 127 ? -4.437 9.494 12.418 1.00 90.62 127 LYS A CA 1
ATOM 955 C C . LYS A 1 127 ? -3.137 9.482 13.227 1.00 90.62 127 LYS A C 1
ATOM 957 O O . LYS A 1 127 ? -2.221 10.231 12.900 1.00 90.62 127 LYS A O 1
ATOM 962 N N . VAL A 1 128 ? -3.047 8.631 14.251 1.00 94.00 128 VAL A N 1
ATOM 963 C CA . VAL A 1 128 ? -1.820 8.448 15.041 1.00 94.00 128 VAL A CA 1
ATOM 964 C C . VAL A 1 128 ? -0.699 7.881 14.168 1.00 94.00 128 VAL A C 1
ATOM 966 O O . VAL A 1 128 ? 0.402 8.424 14.183 1.00 94.00 128 VAL A O 1
ATOM 969 N N . PHE A 1 129 ? -0.979 6.858 13.353 1.00 92.25 129 PHE A N 1
ATOM 970 C CA . PHE A 1 129 ? 0.008 6.292 12.427 1.00 92.25 129 PHE A CA 1
ATOM 971 C C . PHE A 1 129 ? 0.472 7.289 11.363 1.00 92.25 129 PHE A C 1
ATOM 973 O O . PHE A 1 129 ? 1.669 7.364 11.093 1.00 92.25 129 PHE A O 1
ATOM 980 N N . ALA A 1 130 ? -0.442 8.075 10.786 1.00 89.75 130 ALA A N 1
ATOM 981 C CA . ALA A 1 130 ? -0.101 9.094 9.798 1.00 89.75 130 ALA A CA 1
ATOM 982 C C . ALA A 1 130 ? 0.819 10.171 10.393 1.00 89.75 130 ALA A C 1
ATOM 984 O O . ALA A 1 130 ? 1.889 10.420 9.848 1.00 89.75 130 ALA A O 1
ATOM 985 N N . ASN A 1 131 ? 0.457 10.738 11.549 1.00 92.75 131 ASN A N 1
ATOM 986 C CA . ASN A 1 131 ? 1.262 11.767 12.215 1.00 92.75 131 ASN A CA 1
ATOM 987 C C . ASN A 1 131 ? 2.626 11.229 12.687 1.00 92.75 131 ASN A C 1
ATOM 989 O O . ASN A 1 131 ? 3.644 11.915 12.605 1.00 92.75 131 ASN A O 1
ATOM 993 N N . GLY A 1 132 ? 2.659 9.978 13.160 1.00 94.88 132 GLY A N 1
ATOM 994 C CA . GLY A 1 132 ? 3.906 9.288 13.486 1.00 94.88 132 GLY A CA 1
ATOM 995 C C . GLY A 1 132 ? 4.801 9.108 12.258 1.00 94.88 132 GLY A C 1
ATOM 996 O O . GLY A 1 132 ? 5.984 9.428 12.316 1.00 94.88 132 GLY A O 1
ATOM 997 N N . SER A 1 133 ? 4.231 8.662 11.134 1.00 92.31 133 SER A N 1
ATOM 998 C CA . SER A 1 133 ? 4.968 8.466 9.877 1.00 92.31 133 SER A CA 1
ATOM 999 C C . SER A 1 133 ? 5.501 9.786 9.318 1.00 92.31 133 SER A C 1
ATOM 1001 O O . SER A 1 133 ? 6.659 9.853 8.923 1.00 92.31 133 SER A O 1
ATOM 1003 N N . GLU A 1 134 ? 4.693 10.848 9.343 1.00 90.44 134 GLU A N 1
ATOM 1004 C CA . GLU A 1 134 ? 5.100 12.195 8.931 1.00 90.44 134 GLU A CA 1
ATOM 1005 C C . GLU A 1 134 ? 6.277 12.707 9.774 1.00 90.44 134 GLU A C 1
ATOM 1007 O O . GLU A 1 134 ? 7.284 13.152 9.226 1.00 90.44 134 GLU A O 1
ATOM 1012 N N . THR A 1 135 ? 6.206 12.551 11.100 1.00 94.19 135 THR A N 1
ATOM 1013 C CA . THR A 1 135 ? 7.295 12.934 12.015 1.00 94.19 135 THR A CA 1
ATOM 1014 C C . THR A 1 135 ? 8.589 12.177 11.698 1.00 94.19 135 THR A C 1
ATOM 1016 O O . THR A 1 135 ? 9.661 12.776 11.661 1.00 94.19 135 THR A O 1
ATOM 1019 N N . ILE A 1 136 ? 8.501 10.869 11.438 1.00 95.00 136 ILE A N 1
ATOM 1020 C CA . ILE A 1 136 ? 9.659 10.040 11.075 1.00 95.00 136 ILE A CA 1
ATOM 1021 C C . ILE A 1 136 ? 10.279 10.522 9.759 1.00 95.00 136 ILE A C 1
ATOM 1023 O O . ILE A 1 136 ? 11.493 10.698 9.695 1.00 95.00 136 ILE A O 1
ATOM 1027 N N . ILE A 1 137 ? 9.462 10.770 8.730 1.00 92.31 137 ILE A N 1
ATOM 1028 C CA . ILE A 1 137 ? 9.938 11.271 7.432 1.00 92.31 137 ILE A CA 1
ATOM 1029 C C . ILE A 1 137 ? 10.668 12.607 7.611 1.00 92.31 137 ILE A C 1
ATOM 1031 O O . ILE A 1 137 ? 11.767 12.761 7.086 1.00 92.31 137 ILE A O 1
ATOM 1035 N N . PHE A 1 138 ? 10.114 13.540 8.394 1.00 93.50 138 PHE A N 1
ATOM 1036 C CA . PHE A 1 138 ? 10.768 14.822 8.675 1.00 93.50 138 PHE A CA 1
ATOM 1037 C C . PHE A 1 138 ? 12.115 14.666 9.382 1.00 93.50 138 PHE A C 1
ATOM 1039 O O . PHE A 1 138 ? 13.055 15.362 9.020 1.00 93.50 138 PHE A O 1
ATOM 1046 N N . ILE A 1 139 ? 12.227 13.751 10.349 1.00 96.12 139 ILE A N 1
ATOM 1047 C CA . ILE A 1 139 ? 13.492 13.486 11.053 1.00 96.12 139 ILE A CA 1
ATOM 1048 C C . ILE A 1 139 ? 14.550 12.888 10.114 1.00 96.12 139 ILE A C 1
ATOM 1050 O O . ILE A 1 139 ? 15.732 13.152 10.291 1.00 96.12 139 ILE A O 1
ATOM 1054 N N . PHE A 1 140 ? 14.156 12.067 9.137 1.00 93.00 140 PHE A N 1
ATOM 1055 C CA . PHE A 1 140 ? 15.103 11.489 8.177 1.00 93.00 140 PHE A CA 1
ATOM 1056 C C . PHE A 1 140 ? 15.528 12.464 7.070 1.00 93.00 140 PHE A C 1
ATOM 1058 O O . PHE A 1 140 ? 16.615 12.296 6.519 1.00 93.00 140 PHE A O 1
ATOM 1065 N N . LEU A 1 141 ? 14.677 13.431 6.710 1.00 91.25 141 LEU A N 1
ATOM 1066 C CA . LEU A 1 141 ? 14.959 14.393 5.639 1.00 91.25 141 LEU A CA 1
ATOM 1067 C C . LEU A 1 141 ? 15.624 15.691 6.123 1.00 91.25 141 LEU A C 1
ATOM 1069 O O . LEU A 1 141 ? 16.333 16.316 5.335 1.00 91.25 141 LEU A O 1
ATOM 1073 N N . GLY A 1 142 ? 15.313 16.131 7.348 1.00 82.81 142 GLY A N 1
ATOM 1074 C CA . GLY A 1 142 ? 15.813 17.371 7.956 1.00 82.81 142 GLY A CA 1
ATOM 1075 C C . GLY A 1 142 ? 17.154 17.191 8.645 1.00 82.81 142 GLY A C 1
ATOM 1076 O O . GLY A 1 142 ? 18.018 18.073 8.441 1.00 82.81 142 GLY A O 1
#

InterPro domains:
  IPR006153 Cation/H+ exchanger, transmembrane domain [PF00999] (1-142)
  IPR018422 Cation/H+ exchanger, CPA1 family [PTHR10110] (1-142)

pLDDT: mean 83.75, std 9.32, range [56.03, 96.12]

Sequence (142 aa):
FGECLFNDGVTVVLFNVFDAFVSLGGGAIDAKEIVKGIVSFFVVAFGGSLIGFVFGLLVALLTRCTKNIQIIEPGFIFVLGYLSYLTAEMLSLSAILSILFCGMCCQKYINANMAETSVETVRYAMKVFANGSETIIFIFLG